Protein AF-A0A1B6FP51-F1 (afdb_monomer_lite)

Organism: NCBI:txid1464854

Secondary structure (DSSP, 8-state):
-EEEEETTEEEEEEEEEE-SSTTSPPEEEEEEEEEEEEEGGGTEEEEEEEEEEE-TT--EEEEEEEEEEEEETTEEEEEEEEEEESTT-SS-EEEEEEEEE-HHHHTTPPPTTSPPPP-EEEE-

Foldseek 3Di:
DDWDDDPQKTWDKDKDWADPDDPQQTWIWIKIKIWGPDDVVQRFIWIKIWIWTADSVRWIKIKIKTWGWDDDPQKIKIKMWIWIDTNVDPDIDIKIKIKIGGPCQVVVHADPVRHRDDIDIDID

Sequence (124 aa):
VHWVSEDNKIEGTWELADYASRGAQPRKLTLKLACKNTNPGKVHFDGQVDLTYTTPSREDLNLNLVGKKIPQGDKWIIAGQISVTGTMVEHPIHATLNAEVTEQLVKGRMTDDGKFPAAHYGFE

Structure (mmCIF, N/CA/C/O backbone):
data_AF-A0A1B6FP51-F1
#
_entry.id   AF-A0A1B6FP51-F1
#
loop_
_atom_site.group_PDB
_atom_site.id
_atom_site.type_symbol
_atom_site.label_atom_id
_atom_site.label_alt_id
_atom_site.label_comp_id
_atom_site.label_asym_id
_atom_site.label_entity_id
_atom_site.label_seq_id
_atom_site.pdbx_PDB_ins_code
_atom_site.Cartn_x
_atom_site.Cartn_y
_atom_site.Cartn_z
_atom_site.occupancy
_atom_site.B_iso_or_equiv
_atom_site.auth_seq_id
_atom_site.auth_comp_id
_atom_site.auth_asym_id
_atom_site.auth_atom_id
_atom_site.pdbx_PDB_model_num
ATOM 1 N N . VAL A 1 1 ? 11.262 -15.615 0.143 1.00 55.12 1 VAL A N 1
ATOM 2 C CA . VAL A 1 1 ? 10.214 -15.207 1.104 1.00 55.12 1 VAL A CA 1
ATOM 3 C C . VAL A 1 1 ? 10.856 -15.151 2.476 1.00 55.12 1 VAL A C 1
ATOM 5 O O . VAL A 1 1 ? 11.443 -16.148 2.876 1.00 55.12 1 VAL A O 1
ATOM 8 N N . HIS A 1 2 ? 10.814 -13.997 3.138 1.00 68.31 2 HIS A N 1
ATOM 9 C CA . HIS A 1 2 ? 11.337 -13.813 4.494 1.00 68.31 2 HIS A CA 1
ATOM 10 C C . HIS A 1 2 ? 10.206 -13.307 5.389 1.00 68.31 2 HIS A C 1
ATOM 12 O O . HIS A 1 2 ? 9.525 -12.353 5.010 1.00 68.31 2 HIS A O 1
ATOM 18 N N . TRP A 1 3 ? 10.010 -13.959 6.533 1.00 48.28 3 TRP A N 1
ATOM 19 C CA . TRP A 1 3 ? 8.955 -13.666 7.500 1.00 48.28 3 TRP A CA 1
ATOM 20 C C . TRP A 1 3 ? 9.550 -13.579 8.896 1.00 48.28 3 TRP A C 1
ATOM 22 O O . TRP A 1 3 ? 10.272 -14.486 9.305 1.00 48.28 3 TRP A O 1
ATOM 32 N N . VAL A 1 4 ? 9.202 -12.525 9.628 1.00 65.56 4 VAL A N 1
ATOM 33 C CA . VAL A 1 4 ? 9.502 -12.402 11.057 1.00 65.56 4 VAL A CA 1
ATOM 34 C C . VAL A 1 4 ? 8.209 -12.051 11.778 1.00 65.56 4 VAL A C 1
ATOM 36 O O . VAL A 1 4 ? 7.516 -11.104 11.403 1.00 65.56 4 VAL A O 1
ATOM 39 N N . SER A 1 5 ? 7.884 -12.847 12.793 1.00 56.09 5 SER A N 1
ATOM 40 C CA . SER A 1 5 ? 6.771 -12.612 13.706 1.00 56.09 5 SER A CA 1
ATOM 41 C C . SER A 1 5 ? 7.316 -12.693 15.125 1.00 56.09 5 SER A C 1
ATOM 43 O O . SER A 1 5 ? 7.610 -13.780 15.613 1.00 56.09 5 SER A O 1
ATOM 45 N N . GLU A 1 6 ? 7.446 -11.543 15.767 1.00 60.75 6 GLU A N 1
ATOM 46 C CA . GLU A 1 6 ? 7.757 -11.391 17.193 1.00 60.75 6 GLU A CA 1
ATOM 47 C C . GLU A 1 6 ? 6.632 -10.554 17.813 1.00 60.75 6 GLU A C 1
ATOM 49 O O . GLU A 1 6 ? 5.925 -9.865 17.080 1.00 60.75 6 GLU A O 1
ATOM 54 N N . ASP A 1 7 ? 6.409 -10.645 19.124 1.00 61.81 7 ASP A N 1
ATOM 55 C CA . ASP A 1 7 ? 5.244 -10.080 19.826 1.00 61.81 7 ASP A CA 1
ATOM 56 C C . ASP A 1 7 ? 4.689 -8.768 19.220 1.00 61.81 7 ASP A C 1
ATOM 58 O O . ASP A 1 7 ? 5.304 -7.703 19.279 1.00 61.81 7 ASP A O 1
ATOM 62 N N . ASN A 1 8 ? 3.477 -8.850 18.651 1.00 67.06 8 ASN A N 1
ATOM 63 C CA . ASN A 1 8 ? 2.729 -7.753 18.015 1.00 67.06 8 ASN A CA 1
ATOM 64 C C . ASN A 1 8 ? 3.397 -7.082 16.799 1.00 67.06 8 ASN A C 1
ATOM 66 O O . ASN A 1 8 ? 3.021 -5.956 16.458 1.00 67.06 8 ASN A O 1
ATOM 70 N N . LYS A 1 9 ? 4.353 -7.743 16.140 1.00 78.19 9 LYS A N 1
ATOM 71 C CA . LYS A 1 9 ? 5.033 -7.266 14.933 1.00 78.19 9 LYS A CA 1
ATOM 72 C C . LYS A 1 9 ? 5.032 -8.338 13.840 1.00 78.19 9 LYS A C 1
ATOM 74 O O . LYS A 1 9 ? 5.415 -9.478 14.074 1.00 78.19 9 LYS A O 1
ATOM 79 N N . ILE A 1 10 ? 4.636 -7.950 12.631 1.00 83.19 10 ILE A N 1
ATOM 80 C CA . ILE A 1 10 ? 4.638 -8.789 11.430 1.00 83.19 10 ILE A CA 1
ATOM 81 C C . ILE A 1 10 ? 5.445 -8.071 10.357 1.00 83.19 10 ILE A C 1
ATOM 83 O O . ILE A 1 10 ? 5.082 -6.971 9.947 1.00 83.19 10 ILE A O 1
ATOM 87 N N . GLU A 1 11 ? 6.508 -8.703 9.870 1.00 89.00 11 GLU A N 1
ATOM 88 C CA . GLU A 1 11 ? 7.249 -8.241 8.697 1.00 89.00 11 GLU A CA 1
ATOM 89 C C . GLU A 1 11 ? 7.330 -9.349 7.649 1.00 89.00 11 GLU A C 1
ATOM 91 O O . GLU A 1 11 ? 7.665 -10.497 7.951 1.00 89.00 11 GLU A O 1
ATOM 96 N N . GLY A 1 12 ? 7.028 -8.990 6.404 1.00 90.06 12 GLY A N 1
ATOM 97 C CA . GLY A 1 12 ? 7.071 -9.887 5.260 1.00 90.06 12 GLY A CA 1
ATOM 98 C C . GLY A 1 12 ? 7.693 -9.198 4.056 1.00 90.06 12 GLY A C 1
ATOM 99 O O . GLY A 1 12 ? 7.402 -8.037 3.768 1.00 90.06 12 GLY A O 1
ATOM 100 N N . THR A 1 13 ? 8.565 -9.904 3.341 1.00 93.94 13 THR A N 1
ATOM 101 C CA . THR A 1 13 ? 9.052 -9.466 2.027 1.00 93.94 13 THR A CA 1
ATOM 102 C C . THR A 1 13 ? 8.924 -10.591 1.010 1.00 93.94 13 THR A C 1
ATOM 104 O O . THR A 1 13 ? 9.419 -11.711 1.210 1.00 93.94 13 THR A O 1
ATOM 107 N N . TRP A 1 14 ? 8.283 -10.263 -0.107 1.00 93.31 14 TRP A N 1
ATOM 108 C CA . TRP A 1 14 ? 8.116 -11.127 -1.264 1.00 93.31 14 TRP A CA 1
ATOM 109 C C . TRP A 1 14 ? 8.703 -10.451 -2.481 1.00 93.31 14 TRP A C 1
ATOM 111 O O . TRP A 1 14 ? 8.569 -9.246 -2.673 1.00 93.31 14 TRP A O 1
ATOM 121 N N . GLU A 1 15 ? 9.334 -11.263 -3.310 1.00 94.50 15 GLU A N 1
ATOM 122 C CA . GLU A 1 15 ? 9.964 -10.825 -4.534 1.00 94.50 15 GLU A CA 1
ATOM 123 C C . GLU A 1 15 ? 9.579 -11.799 -5.637 1.00 94.50 15 GLU A C 1
ATOM 125 O O . GLU A 1 15 ? 9.693 -13.015 -5.470 1.00 94.50 15 GLU A O 1
ATOM 130 N N . LEU A 1 16 ? 9.110 -11.247 -6.748 1.00 92.25 16 LEU A N 1
ATOM 131 C CA . LEU A 1 16 ? 8.877 -11.956 -7.993 1.00 92.25 16 LEU A CA 1
ATOM 132 C C . LEU A 1 16 ? 9.786 -11.336 -9.048 1.00 92.25 16 LEU A C 1
ATOM 134 O O . LEU A 1 16 ? 9.811 -10.116 -9.207 1.00 92.25 16 LEU A O 1
ATOM 138 N N . ALA A 1 17 ? 10.531 -12.180 -9.754 1.00 91.88 17 ALA A N 1
ATOM 139 C CA . ALA A 1 17 ? 11.403 -11.773 -10.843 1.00 91.88 17 ALA A CA 1
ATOM 140 C C . ALA A 1 17 ? 11.039 -12.562 -12.102 1.00 91.88 17 ALA A C 1
ATOM 142 O O . ALA A 1 17 ? 10.977 -13.791 -12.066 1.00 91.88 17 ALA A O 1
ATOM 143 N N . ASP A 1 18 ? 10.801 -11.848 -13.198 1.00 89.94 18 ASP A N 1
ATOM 144 C CA . ASP A 1 18 ? 10.511 -12.412 -14.515 1.00 89.94 18 ASP A CA 1
ATOM 145 C C . ASP A 1 18 ? 11.628 -12.049 -15.500 1.00 89.94 18 ASP A C 1
ATOM 147 O O . ASP A 1 18 ? 12.071 -10.899 -15.555 1.00 89.94 18 ASP A O 1
ATOM 151 N N . TYR A 1 19 ? 12.087 -13.029 -16.277 1.00 89.88 19 TYR A N 1
ATOM 152 C CA . TYR A 1 19 ? 13.228 -12.897 -17.182 1.00 89.88 19 TYR A CA 1
ATOM 153 C C . TYR A 1 19 ? 12.779 -13.148 -18.618 1.00 89.88 19 TYR A C 1
ATOM 155 O O . TYR A 1 19 ? 12.408 -14.264 -18.973 1.00 89.88 19 TYR A O 1
ATOM 163 N N . ALA A 1 20 ? 12.904 -12.132 -19.475 1.00 81.56 20 ALA A N 1
ATOM 164 C CA . ALA A 1 20 ? 12.569 -12.265 -20.894 1.00 81.56 20 ALA A CA 1
ATOM 165 C C . ALA A 1 20 ? 13.459 -13.292 -21.624 1.00 81.56 20 ALA A C 1
ATOM 167 O O . ALA A 1 20 ? 13.033 -13.917 -22.593 1.00 81.56 20 ALA A O 1
ATOM 168 N N . SER A 1 21 ? 14.703 -13.467 -21.172 1.00 84.75 21 SER A N 1
ATOM 169 C CA . SER A 1 21 ? 15.636 -14.473 -21.679 1.00 84.75 21 SER A CA 1
ATOM 170 C C . SER A 1 21 ? 16.755 -14.750 -20.668 1.00 84.75 21 SER A C 1
ATOM 172 O O . SER A 1 21 ? 16.953 -14.013 -19.696 1.00 84.75 21 SER A O 1
ATOM 174 N N . ARG A 1 22 ? 17.511 -15.832 -20.889 1.00 75.38 22 ARG A N 1
ATOM 175 C CA . ARG A 1 22 ? 18.646 -16.218 -20.039 1.00 75.38 22 ARG A CA 1
ATOM 176 C C . ARG A 1 22 ? 19.735 -15.134 -20.112 1.00 75.38 22 ARG A C 1
ATOM 178 O O . ARG A 1 22 ? 20.329 -14.940 -21.165 1.00 75.38 22 ARG A O 1
ATOM 185 N N . GLY A 1 23 ? 19.989 -14.444 -18.999 1.00 76.69 23 GLY A N 1
ATOM 186 C CA . GLY A 1 23 ? 20.990 -13.369 -18.901 1.00 76.69 23 GLY A CA 1
ATOM 187 C C . GLY A 1 23 ? 20.446 -11.944 -19.070 1.00 76.69 23 GLY A C 1
ATOM 188 O O . GLY A 1 23 ? 21.203 -10.994 -18.882 1.00 76.69 23 GLY A O 1
ATOM 189 N N . ALA A 1 24 ? 19.155 -11.773 -19.376 1.00 83.56 24 ALA A N 1
ATOM 190 C CA . ALA A 1 24 ? 18.517 -10.458 -19.361 1.00 83.56 24 ALA A CA 1
ATOM 191 C C . ALA A 1 24 ? 18.350 -9.928 -17.926 1.00 83.56 24 ALA A C 1
ATOM 193 O O . ALA A 1 24 ? 18.235 -10.700 -16.972 1.00 83.56 24 ALA A O 1
ATOM 194 N N . GLN A 1 25 ? 18.290 -8.602 -17.779 1.00 87.81 25 GLN A N 1
ATOM 195 C CA . GLN A 1 25 ? 17.841 -7.989 -16.528 1.00 87.81 25 GLN A CA 1
ATOM 196 C C . GLN A 1 25 ? 16.359 -8.334 -16.297 1.00 87.81 25 GLN A C 1
ATOM 198 O O . GLN A 1 25 ? 15.571 -8.234 -17.244 1.00 87.81 25 GLN A O 1
ATOM 203 N N . PRO A 1 26 ? 15.967 -8.760 -15.084 1.00 91.12 26 PRO A N 1
ATOM 204 C CA . PRO A 1 26 ? 14.590 -9.138 -14.819 1.00 91.12 26 PRO A CA 1
ATOM 205 C C . PRO A 1 26 ? 13.682 -7.919 -14.670 1.00 91.12 26 PRO A C 1
ATOM 207 O O . PRO A 1 26 ? 14.109 -6.843 -14.252 1.00 91.12 26 PRO A O 1
ATOM 210 N N . ARG A 1 27 ? 12.392 -8.132 -14.921 1.00 93.19 27 ARG A N 1
ATOM 211 C CA . ARG A 1 27 ? 11.336 -7.332 -14.293 1.00 93.19 27 ARG A CA 1
ATOM 212 C C . ARG A 1 27 ? 11.196 -7.809 -12.859 1.00 93.19 27 ARG A C 1
ATOM 214 O O . ARG A 1 27 ? 11.109 -9.015 -12.636 1.00 93.19 27 ARG A O 1
ATOM 221 N N . LYS A 1 28 ? 11.164 -6.892 -11.900 1.00 95.19 28 LYS A N 1
ATOM 222 C CA . LYS A 1 28 ? 11.098 -7.229 -10.477 1.00 95.19 28 LYS A CA 1
ATOM 223 C C . LYS A 1 28 ? 9.883 -6.582 -9.836 1.00 95.19 28 LYS A C 1
ATOM 225 O O . LYS A 1 28 ? 9.674 -5.386 -9.988 1.00 95.19 28 LYS A O 1
ATOM 230 N N . LEU A 1 29 ? 9.108 -7.368 -9.098 1.00 95.94 29 LEU A N 1
ATOM 231 C CA . LEU A 1 29 ? 8.041 -6.897 -8.226 1.00 95.94 29 LEU A CA 1
ATOM 232 C C . LEU A 1 29 ? 8.402 -7.270 -6.791 1.00 95.94 29 LEU A C 1
ATOM 234 O O . LEU A 1 29 ? 8.597 -8.445 -6.485 1.00 95.94 29 LEU A O 1
ATOM 238 N N . THR A 1 30 ? 8.498 -6.276 -5.917 1.00 96.62 30 THR A N 1
ATOM 239 C CA . THR A 1 30 ? 8.785 -6.461 -4.493 1.00 96.62 30 THR A CA 1
ATOM 240 C C . THR A 1 30 ? 7.612 -5.952 -3.679 1.00 96.62 30 THR A C 1
ATOM 242 O O . THR A 1 30 ? 7.242 -4.791 -3.807 1.00 96.62 30 THR A O 1
ATOM 245 N N . LEU A 1 31 ? 7.058 -6.805 -2.825 1.00 96.50 31 LEU A N 1
ATOM 246 C CA . LEU A 1 31 ? 6.068 -6.436 -1.821 1.00 96.50 31 LEU A CA 1
ATOM 247 C C . LEU A 1 31 ? 6.733 -6.506 -0.449 1.00 96.50 31 LEU A C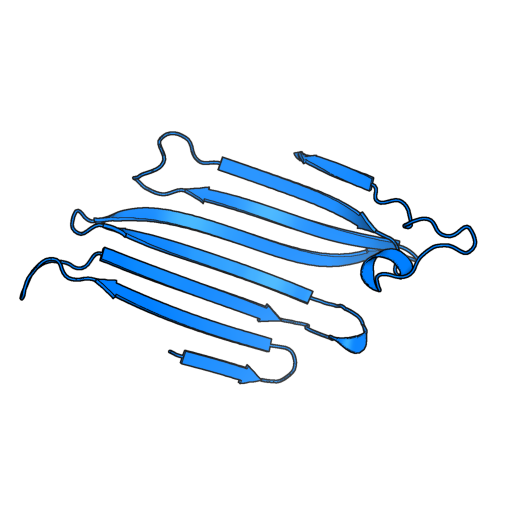 1
ATOM 249 O O . LEU A 1 31 ? 7.276 -7.550 -0.081 1.00 96.50 31 LEU A O 1
ATOM 253 N N . LYS A 1 32 ? 6.663 -5.419 0.313 1.00 95.81 32 LYS A N 1
ATOM 254 C CA . LYS A 1 32 ? 7.034 -5.374 1.724 1.00 95.81 32 LYS A CA 1
ATOM 255 C C . LYS A 1 32 ? 5.804 -5.027 2.542 1.00 95.81 32 LYS A C 1
ATOM 257 O O . LYS A 1 32 ? 5.081 -4.090 2.225 1.00 95.81 32 LYS A O 1
ATOM 262 N N . LEU A 1 33 ? 5.585 -5.792 3.597 1.00 93.19 33 LEU A N 1
ATOM 263 C CA . LEU A 1 33 ? 4.558 -5.532 4.588 1.00 93.19 33 LEU A CA 1
ATOM 264 C C . LEU A 1 33 ? 5.241 -5.423 5.941 1.00 93.19 33 LEU A C 1
ATOM 266 O O . LEU A 1 33 ? 6.029 -6.294 6.305 1.00 93.19 33 LEU A O 1
ATOM 270 N N . ALA A 1 34 ? 4.923 -4.368 6.675 1.00 91.88 34 ALA A N 1
ATOM 271 C CA . ALA A 1 34 ? 5.338 -4.186 8.051 1.00 91.88 34 ALA A CA 1
ATOM 272 C C . ALA A 1 34 ? 4.117 -3.780 8.866 1.00 91.88 34 ALA A C 1
ATOM 274 O O . ALA A 1 34 ? 3.424 -2.826 8.531 1.00 91.88 34 ALA A O 1
ATOM 275 N N . CYS A 1 35 ? 3.835 -4.498 9.939 1.00 88.94 35 CYS A N 1
ATOM 276 C CA . CYS A 1 35 ? 2.773 -4.159 10.863 1.00 88.94 35 CYS A CA 1
ATOM 277 C C . CYS A 1 35 ? 3.296 -4.288 12.283 1.00 88.94 35 CYS A C 1
ATOM 279 O O . CYS A 1 35 ? 4.029 -5.222 12.595 1.00 88.94 35 CYS A O 1
ATOM 281 N N . LYS A 1 36 ? 2.944 -3.340 13.139 1.00 86.00 36 LYS A N 1
ATOM 282 C CA . LYS A 1 36 ? 3.314 -3.326 14.549 1.00 86.00 36 LYS A CA 1
ATOM 283 C C . LYS A 1 36 ? 2.108 -2.960 15.396 1.00 86.00 36 LYS A C 1
ATOM 285 O O . LYS A 1 36 ? 1.120 -2.414 14.903 1.00 86.00 36 LYS A O 1
ATOM 290 N N . ASN A 1 37 ? 2.213 -3.249 16.688 1.00 78.38 37 ASN A N 1
ATOM 291 C CA . ASN A 1 37 ? 1.163 -2.978 17.661 1.00 78.38 37 ASN A CA 1
ATOM 292 C C . ASN A 1 37 ? -0.187 -3.598 17.243 1.00 78.38 37 ASN A C 1
ATOM 294 O O . ASN A 1 37 ? -1.256 -3.022 17.441 1.00 78.38 37 ASN A O 1
ATOM 298 N N . THR A 1 38 ? -0.143 -4.772 16.607 1.00 70.94 38 THR A N 1
ATOM 299 C CA . THR A 1 38 ? -1.351 -5.435 16.122 1.00 70.94 38 THR A CA 1
ATOM 300 C C . THR A 1 38 ? -2.053 -6.155 17.254 1.00 70.94 38 THR A C 1
ATOM 302 O O . THR A 1 38 ? -1.519 -7.115 17.800 1.00 70.94 38 THR A O 1
ATOM 305 N N . ASN A 1 39 ? -3.282 -5.755 17.560 1.00 71.88 39 ASN A N 1
ATOM 306 C CA . ASN A 1 39 ? -4.160 -6.529 18.430 1.00 71.88 39 ASN A CA 1
ATOM 307 C C . ASN A 1 39 ? -5.442 -6.860 17.657 1.00 71.88 39 ASN A C 1
ATOM 309 O O . ASN A 1 39 ? -6.324 -5.999 17.579 1.00 71.88 39 ASN A O 1
ATOM 313 N N . PRO A 1 40 ? -5.570 -8.082 17.102 1.00 65.94 40 PRO A N 1
ATOM 314 C CA . PRO A 1 40 ? -6.745 -8.483 16.330 1.00 65.94 40 PRO A CA 1
ATOM 315 C C . PRO A 1 40 ? -8.047 -8.364 17.132 1.00 65.94 40 PRO A C 1
ATOM 317 O O . PRO A 1 40 ? -9.052 -7.891 16.611 1.00 65.94 40 PRO A O 1
ATOM 320 N N . GLY A 1 41 ? -8.018 -8.700 18.429 1.00 65.94 41 GLY A N 1
ATOM 321 C CA . GLY A 1 41 ? -9.185 -8.612 19.314 1.00 65.94 41 GLY A CA 1
ATOM 322 C C . GLY A 1 41 ? -9.661 -7.178 19.575 1.00 65.94 41 GLY A C 1
ATOM 323 O O . GLY A 1 41 ? -10.849 -6.950 19.796 1.00 65.94 41 GLY A O 1
ATOM 324 N N . LYS A 1 42 ? -8.753 -6.196 19.508 1.00 67.50 42 LYS A N 1
ATOM 325 C CA . LYS A 1 42 ? -9.060 -4.756 19.631 1.00 67.50 42 LYS A CA 1
ATOM 326 C C . LYS A 1 42 ? -9.076 -4.028 18.280 1.00 67.50 42 LYS A C 1
ATOM 328 O O . LYS A 1 42 ? -9.245 -2.804 18.241 1.00 67.50 42 LYS A O 1
ATOM 333 N N . VAL A 1 43 ? -8.888 -4.765 17.182 1.00 69.62 43 VAL A N 1
ATOM 334 C CA . VAL A 1 43 ? -8.710 -4.251 15.815 1.00 69.62 43 VAL A CA 1
ATOM 335 C C . VAL A 1 43 ? -7.735 -3.067 15.806 1.00 69.62 43 VAL A C 1
ATOM 337 O O . VAL A 1 43 ? -8.044 -2.005 15.277 1.00 69.62 43 VAL A O 1
ATOM 340 N N . HIS A 1 44 ? -6.613 -3.192 16.519 1.00 77.31 44 HIS A N 1
ATOM 341 C CA . HIS A 1 44 ? -5.557 -2.178 16.564 1.00 77.31 44 HIS A CA 1
ATOM 342 C C . HIS A 1 44 ? -4.474 -2.540 15.557 1.00 77.31 44 HIS A C 1
ATOM 344 O O . HIS A 1 44 ? -4.092 -3.708 15.484 1.00 77.31 44 HIS A O 1
ATOM 350 N N . PHE A 1 45 ? -4.026 -1.560 14.776 1.00 83.06 45 PHE A N 1
ATOM 351 C CA . PHE A 1 45 ? -2.990 -1.741 13.771 1.00 83.06 45 PHE A CA 1
ATOM 352 C C . PHE A 1 45 ? -2.228 -0.434 13.540 1.00 83.06 45 PHE A C 1
ATOM 354 O O . PHE A 1 45 ? -2.804 0.658 13.583 1.00 83.06 45 PHE A O 1
ATOM 361 N N . ASP A 1 46 ? -0.941 -0.588 13.264 1.00 90.31 46 ASP A N 1
ATOM 362 C CA . ASP A 1 46 ? -0.046 0.415 12.703 1.00 90.31 46 ASP A CA 1
ATOM 363 C C . ASP A 1 46 ? 0.764 -0.316 11.630 1.00 90.31 46 ASP A C 1
ATOM 365 O O . ASP A 1 46 ? 1.570 -1.198 11.933 1.00 90.31 46 ASP A O 1
ATOM 369 N N . GLY A 1 47 ? 0.419 -0.070 10.372 1.00 93.06 47 GLY A N 1
ATOM 370 C CA . GLY A 1 47 ? 0.857 -0.864 9.240 1.00 93.06 47 GLY A CA 1
ATOM 371 C C . GLY A 1 47 ? 1.362 -0.016 8.089 1.00 93.06 47 GLY A C 1
ATOM 372 O O . GLY A 1 47 ?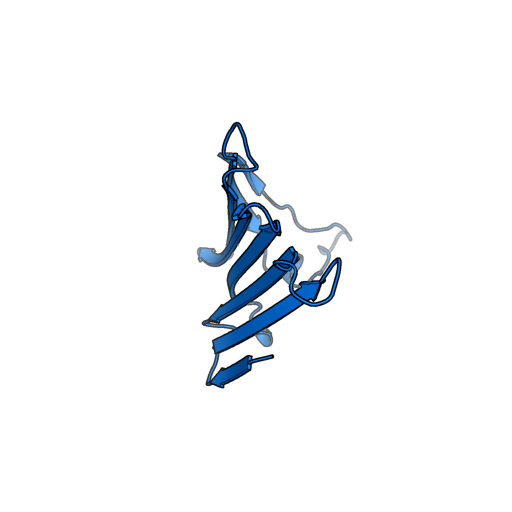 0.884 1.088 7.841 1.00 93.06 47 GLY A O 1
ATOM 373 N N . GLN A 1 48 ? 2.304 -0.588 7.358 1.00 95.25 48 GLN A N 1
ATOM 374 C CA . GLN A 1 48 ? 2.856 -0.061 6.130 1.00 95.25 48 GLN A CA 1
ATOM 375 C C . GLN A 1 48 ? 2.946 -1.179 5.092 1.00 95.25 48 GLN A C 1
ATOM 377 O O . GLN A 1 48 ? 3.322 -2.315 5.395 1.00 95.25 48 GLN A O 1
ATOM 382 N N . VAL A 1 49 ? 2.602 -0.834 3.858 1.00 95.88 49 VAL A N 1
ATOM 383 C CA . VAL A 1 49 ? 2.750 -1.674 2.677 1.00 95.88 49 VAL A CA 1
ATOM 384 C C . VAL A 1 49 ? 3.538 -0.890 1.640 1.00 95.88 49 VAL A C 1
ATOM 386 O O . VAL A 1 49 ? 3.114 0.188 1.233 1.00 95.88 49 VAL A O 1
ATOM 389 N N . ASP A 1 50 ? 4.653 -1.453 1.191 1.00 97.06 50 ASP A N 1
ATOM 390 C CA . ASP A 1 50 ? 5.423 -0.941 0.063 1.00 97.06 50 ASP A CA 1
ATOM 391 C C . ASP A 1 50 ? 5.371 -1.944 -1.084 1.00 97.06 50 ASP A C 1
ATOM 393 O O . ASP A 1 50 ? 5.699 -3.120 -0.917 1.00 97.06 50 ASP A O 1
ATOM 397 N N . LEU A 1 51 ? 4.994 -1.475 -2.265 1.00 97.69 51 LEU A N 1
ATOM 398 C CA . LEU A 1 51 ? 5.055 -2.231 -3.504 1.00 97.69 51 LEU A CA 1
ATOM 399 C C . LEU A 1 51 ? 5.979 -1.498 -4.475 1.00 97.69 51 LEU A C 1
ATOM 401 O O . LEU A 1 51 ? 5.706 -0.366 -4.863 1.00 97.69 51 LEU A O 1
ATOM 405 N N . THR A 1 52 ? 7.052 -2.160 -4.888 1.00 97.44 52 THR A N 1
ATOM 406 C CA . THR A 1 52 ? 8.006 -1.635 -5.868 1.00 97.44 52 THR A CA 1
ATOM 407 C C . THR A 1 52 ? 8.010 -2.521 -7.098 1.00 97.44 52 THR A C 1
ATOM 409 O O . THR A 1 52 ? 8.251 -3.725 -7.003 1.00 97.44 52 THR A O 1
ATOM 412 N N . TYR A 1 53 ? 7.792 -1.918 -8.258 1.00 96.31 53 TYR A N 1
ATOM 413 C CA . TYR A 1 53 ? 8.010 -2.534 -9.557 1.00 96.31 53 TYR A CA 1
ATOM 414 C C . TYR A 1 53 ? 9.237 -1.907 -10.222 1.00 96.31 53 TYR A C 1
ATOM 416 O O . TYR A 1 53 ? 9.408 -0.693 -10.173 1.00 96.31 53 TYR A O 1
ATOM 424 N N . THR A 1 54 ? 10.087 -2.724 -10.841 1.00 96.38 54 THR A N 1
ATOM 425 C CA . THR A 1 54 ? 11.278 -2.275 -11.573 1.00 96.38 54 THR A CA 1
ATOM 426 C C . THR A 1 54 ? 11.369 -2.972 -12.926 1.00 96.38 54 THR A C 1
ATOM 428 O O . THR A 1 54 ? 11.228 -4.196 -13.016 1.00 96.38 54 THR A O 1
ATOM 431 N N . THR A 1 55 ? 11.621 -2.205 -13.985 1.00 93.12 55 THR A N 1
ATOM 432 C CA . THR A 1 55 ? 11.801 -2.701 -15.353 1.00 93.12 55 THR A CA 1
ATOM 433 C C . THR A 1 55 ? 13.258 -3.114 -15.622 1.00 93.12 55 THR A C 1
ATOM 435 O O . THR A 1 55 ? 14.171 -2.711 -14.898 1.00 93.12 55 THR A O 1
ATOM 438 N N . PRO A 1 56 ? 13.534 -3.860 -16.710 1.00 91.69 56 PRO A N 1
ATOM 439 C CA . PRO A 1 56 ? 14.903 -4.181 -17.120 1.00 91.69 56 PRO A CA 1
ATOM 440 C C . PRO A 1 56 ? 15.753 -2.942 -17.452 1.00 91.69 56 PRO A C 1
ATOM 442 O O . PRO A 1 56 ? 16.976 -2.985 -17.313 1.00 91.69 56 PRO A O 1
ATOM 445 N N . SER A 1 57 ? 15.113 -1.840 -17.865 1.00 91.12 57 SER A N 1
ATOM 446 C CA . SER A 1 57 ? 15.714 -0.516 -18.097 1.00 91.12 57 SER A CA 1
ATOM 447 C C . SER A 1 57 ? 16.008 0.256 -16.804 1.00 91.12 57 SER A C 1
ATOM 449 O O . SER A 1 57 ? 16.574 1.343 -16.878 1.00 91.12 57 SER A O 1
ATOM 451 N N . ARG A 1 58 ? 15.703 -0.323 -15.631 1.00 88.31 58 ARG A N 1
ATOM 452 C CA . ARG A 1 58 ? 15.827 0.284 -14.292 1.00 88.31 58 ARG A CA 1
ATOM 453 C C . ARG A 1 58 ? 14.866 1.441 -14.027 1.00 88.31 58 ARG A C 1
ATOM 455 O O . ARG A 1 58 ? 15.103 2.214 -13.104 1.00 88.31 58 ARG A O 1
ATOM 462 N N . GLU A 1 59 ? 13.792 1.537 -14.799 1.00 95.62 59 GLU A N 1
ATOM 463 C CA . GLU A 1 59 ? 12.674 2.407 -14.441 1.00 95.62 59 GLU A CA 1
ATOM 464 C C . GLU A 1 59 ? 11.872 1.746 -13.321 1.00 95.62 59 GLU A C 1
ATOM 466 O O . GLU A 1 59 ? 11.839 0.517 -13.207 1.00 95.62 59 GLU A O 1
ATOM 471 N N . ASP A 1 60 ? 11.229 2.551 -12.488 1.00 96.44 60 ASP A N 1
ATOM 472 C CA . ASP A 1 60 ? 10.574 2.101 -11.273 1.00 96.44 60 ASP A CA 1
ATOM 473 C C . ASP A 1 60 ? 9.229 2.786 -11.018 1.00 96.44 60 ASP A C 1
ATOM 475 O O . ASP A 1 60 ? 8.983 3.932 -11.402 1.00 96.44 60 ASP A O 1
ATOM 479 N N . LEU A 1 61 ? 8.361 2.042 -10.338 1.00 97.12 61 LEU A N 1
ATOM 480 C CA . LEU A 1 61 ? 7.093 2.494 -9.787 1.00 97.12 61 LEU A CA 1
ATOM 481 C C . LEU A 1 61 ? 7.035 2.037 -8.330 1.00 97.12 61 LEU A C 1
ATOM 483 O O . LEU A 1 61 ? 7.127 0.840 -8.051 1.00 97.12 61 LEU A O 1
ATOM 487 N N . ASN A 1 62 ? 6.854 2.981 -7.416 1.00 97.75 62 ASN A N 1
ATOM 488 C CA . ASN A 1 62 ? 6.751 2.734 -5.987 1.00 97.75 62 ASN A CA 1
ATOM 489 C C . ASN A 1 62 ? 5.377 3.171 -5.496 1.00 97.75 62 ASN A C 1
ATOM 491 O O . ASN A 1 62 ? 4.967 4.311 -5.698 1.00 97.75 62 ASN A O 1
ATOM 495 N N . LEU A 1 63 ? 4.689 2.263 -4.820 1.00 97.56 63 LEU A N 1
ATOM 496 C CA . LEU A 1 63 ? 3.446 2.509 -4.113 1.00 97.56 63 LEU A CA 1
ATOM 497 C C . LEU A 1 63 ? 3.707 2.279 -2.626 1.00 97.56 63 LEU A C 1
ATOM 499 O O . LEU A 1 63 ? 4.060 1.172 -2.229 1.00 97.56 63 LEU A O 1
ATOM 503 N N . ASN A 1 64 ? 3.505 3.307 -1.812 1.00 97.75 64 ASN A N 1
ATOM 504 C CA . ASN A 1 64 ? 3.571 3.210 -0.360 1.00 97.75 64 ASN A CA 1
ATOM 505 C C . ASN A 1 64 ? 2.192 3.524 0.220 1.00 97.75 64 ASN A C 1
ATOM 507 O O . ASN A 1 64 ? 1.595 4.552 -0.100 1.00 97.75 64 ASN A O 1
ATOM 511 N N . LEU A 1 65 ? 1.691 2.624 1.062 1.00 95.69 65 LEU A N 1
ATOM 512 C CA . LEU A 1 65 ? 0.515 2.840 1.889 1.00 95.69 65 LEU A CA 1
ATOM 513 C C . LEU A 1 65 ? 0.907 2.726 3.353 1.00 95.69 65 LEU A C 1
ATOM 515 O O . LEU A 1 65 ? 1.479 1.721 3.766 1.00 95.69 65 LEU A O 1
ATOM 519 N N . VAL A 1 66 ? 0.519 3.711 4.149 1.00 94.56 66 VAL A N 1
ATOM 520 C CA . VAL A 1 66 ? 0.626 3.677 5.607 1.00 94.56 66 VAL A CA 1
ATOM 521 C C . VAL A 1 66 ? -0.772 3.800 6.180 1.00 94.56 66 VAL A C 1
ATOM 523 O O . VAL A 1 66 ? -1.563 4.622 5.730 1.00 94.56 66 VAL A O 1
ATOM 526 N N . GLY A 1 67 ? -1.091 2.979 7.171 1.00 92.62 67 GLY A N 1
ATOM 527 C CA . GLY A 1 67 ? -2.381 2.982 7.838 1.00 92.62 67 GLY A CA 1
ATOM 528 C C . GLY A 1 67 ? -2.209 2.767 9.329 1.00 92.62 67 GLY A C 1
ATOM 529 O O . GLY A 1 67 ? -1.572 1.806 9.752 1.00 92.62 67 GLY A O 1
ATOM 530 N N . LYS A 1 68 ? -2.820 3.625 10.143 1.00 91.06 68 LYS A N 1
ATOM 531 C CA . LYS A 1 68 ? -2.834 3.458 11.597 1.00 91.06 68 LYS A CA 1
ATOM 532 C C . LYS A 1 68 ? -4.197 3.765 12.187 1.00 91.06 68 LYS A C 1
ATOM 534 O O . LYS A 1 68 ? -4.900 4.675 11.746 1.00 91.06 68 LYS A O 1
ATOM 539 N N . 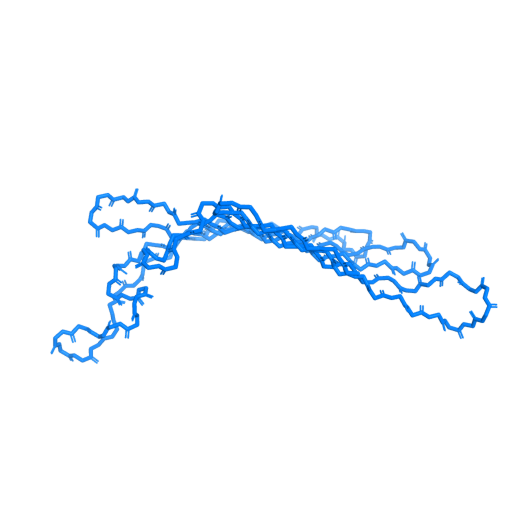LYS A 1 69 ? -4.536 3.039 13.246 1.00 86.06 69 LYS A N 1
ATOM 540 C CA . LYS A 1 69 ? -5.697 3.332 14.085 1.00 86.06 69 LYS A CA 1
ATOM 541 C C . LYS A 1 69 ? -5.282 4.170 15.291 1.00 86.06 69 LYS A C 1
ATOM 543 O O . LYS A 1 69 ? -4.444 3.746 16.083 1.00 86.06 69 LY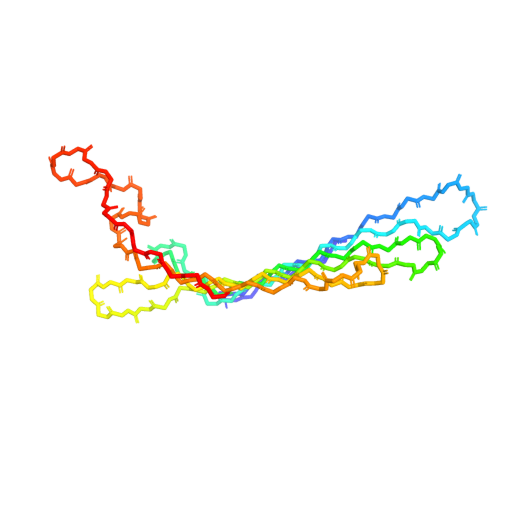S A O 1
ATOM 548 N N . ILE A 1 70 ? -5.924 5.319 15.468 1.00 82.94 70 ILE A N 1
ATOM 549 C CA . ILE A 1 70 ? -5.681 6.265 16.559 1.00 82.94 70 ILE A CA 1
ATOM 550 C C . ILE A 1 70 ? -6.917 6.283 17.482 1.00 82.94 70 ILE A C 1
ATOM 552 O O . ILE A 1 70 ? -8.015 6.577 17.005 1.00 82.94 70 ILE A O 1
ATOM 556 N N . PRO A 1 71 ? -6.788 5.952 18.781 1.00 77.00 71 PRO A N 1
ATOM 557 C CA . PRO A 1 71 ? -7.875 6.121 19.746 1.00 77.00 71 PRO A CA 1
ATOM 558 C C . PRO A 1 71 ? -8.159 7.605 20.012 1.00 77.00 71 PRO A C 1
ATOM 560 O O . PRO A 1 71 ? -7.227 8.367 20.262 1.00 77.00 71 PRO A O 1
ATOM 563 N N . GLN A 1 72 ? -9.434 8.003 20.010 1.00 74.69 72 GLN A N 1
ATOM 564 C CA . GLN A 1 72 ? -9.867 9.372 20.300 1.00 74.69 72 GLN A CA 1
ATOM 565 C C . GLN A 1 72 ? -11.145 9.369 21.158 1.00 74.69 72 GLN A C 1
ATOM 567 O O . GLN A 1 72 ? -12.262 9.536 20.668 1.00 74.69 72 GLN A O 1
ATOM 572 N N . GLY A 1 73 ? -10.979 9.165 22.468 1.00 73.75 73 GLY A N 1
ATOM 573 C CA . GLY A 1 73 ? -12.107 9.013 23.393 1.00 73.75 73 GLY A CA 1
ATOM 574 C C . GLY A 1 73 ? -12.941 7.775 23.049 1.00 73.75 73 GLY A C 1
ATOM 575 O O . GLY A 1 73 ? -12.388 6.685 22.922 1.00 73.75 73 GLY A O 1
ATOM 576 N N . ASP A 1 74 ? -14.247 7.964 22.850 1.00 73.31 74 ASP A N 1
ATOM 577 C CA . ASP A 1 74 ? -15.189 6.900 22.459 1.00 73.31 74 ASP A CA 1
ATOM 578 C C . ASP A 1 74 ? -15.179 6.599 20.945 1.00 73.31 74 ASP A C 1
ATOM 580 O O . ASP A 1 74 ? -15.850 5.676 20.473 1.00 73.31 74 ASP A O 1
ATOM 584 N N . LYS A 1 75 ? -14.427 7.383 20.161 1.00 73.81 75 LYS A N 1
ATOM 585 C CA . LYS A 1 75 ? -14.296 7.243 18.707 1.00 73.81 75 LYS A CA 1
ATOM 586 C C . LYS A 1 75 ? -12.876 6.848 18.311 1.00 73.81 75 LYS A C 1
ATOM 588 O O . LYS A 1 75 ? -11.933 6.897 19.103 1.00 73.81 75 LYS A O 1
ATOM 593 N N . TRP A 1 76 ? -12.718 6.443 17.056 1.00 80.50 76 TRP A N 1
ATOM 594 C CA . TRP A 1 76 ? -11.433 6.047 16.494 1.00 80.50 76 TRP A CA 1
ATOM 595 C C . TRP A 1 76 ? -11.200 6.780 15.184 1.00 80.50 76 TRP A C 1
ATOM 597 O O . TRP A 1 76 ? -12.123 6.916 14.388 1.00 80.50 76 TRP A O 1
ATOM 607 N N . ILE A 1 77 ? -9.960 7.187 14.929 1.00 83.81 77 ILE A N 1
ATOM 608 C CA . ILE A 1 77 ? -9.546 7.665 13.611 1.00 83.81 77 ILE A CA 1
ATOM 609 C C . ILE A 1 77 ? -8.747 6.556 12.931 1.00 83.81 77 ILE A C 1
ATOM 611 O O . ILE A 1 77 ? -7.779 6.040 13.493 1.00 83.81 77 ILE A O 1
ATOM 615 N N . ILE A 1 78 ? -9.133 6.201 11.711 1.00 86.69 78 ILE A N 1
ATOM 616 C CA . ILE A 1 78 ? -8.277 5.483 10.771 1.00 86.69 78 ILE A CA 1
ATOM 617 C C . ILE A 1 78 ? -7.574 6.542 9.928 1.00 86.69 78 ILE A C 1
ATOM 619 O O . ILE A 1 78 ? -8.207 7.206 9.110 1.00 86.69 78 ILE A O 1
ATOM 623 N N . ALA A 1 79 ? -6.277 6.713 10.160 1.00 89.94 79 ALA A N 1
ATOM 624 C CA . ALA A 1 79 ? -5.430 7.595 9.372 1.00 89.94 79 ALA A CA 1
ATOM 625 C C . ALA A 1 79 ? -4.689 6.757 8.332 1.00 89.94 79 ALA A C 1
ATOM 627 O O . ALA A 1 79 ? -4.023 5.779 8.681 1.00 89.94 79 ALA A O 1
ATOM 628 N N . GLY A 1 80 ? -4.824 7.136 7.070 1.00 92.62 80 GLY A N 1
ATOM 629 C CA . GLY A 1 80 ? -4.199 6.507 5.923 1.00 92.62 80 GLY A CA 1
ATOM 630 C C . GLY A 1 80 ? -3.408 7.527 5.118 1.00 92.62 80 GLY A C 1
ATOM 631 O O . GLY A 1 80 ? -3.848 8.656 4.928 1.00 92.62 80 GLY A O 1
ATOM 632 N N . GLN A 1 81 ? -2.249 7.125 4.625 1.00 95.25 81 GLN A N 1
ATOM 633 C CA . GLN A 1 81 ? -1.478 7.880 3.649 1.00 95.25 81 GLN A CA 1
ATOM 634 C C . GLN A 1 81 ? -1.158 6.959 2.485 1.00 95.25 81 GLN A C 1
ATOM 636 O O . GLN A 1 81 ? -0.798 5.800 2.691 1.00 95.25 81 GLN A O 1
ATOM 641 N N . ILE A 1 82 ? -1.305 7.471 1.271 1.00 94.00 82 ILE A N 1
ATOM 642 C CA . ILE A 1 82 ? -0.901 6.786 0.049 1.00 94.00 82 ILE A CA 1
ATOM 643 C C . ILE A 1 82 ? 0.050 7.687 -0.723 1.00 94.00 82 ILE A C 1
ATOM 645 O O . ILE A 1 82 ? -0.175 8.892 -0.848 1.00 94.00 82 ILE A O 1
ATOM 649 N N . SER A 1 83 ? 1.119 7.101 -1.249 1.00 96.69 83 SER A N 1
ATOM 650 C CA . SER A 1 83 ? 2.000 7.775 -2.189 1.00 96.69 83 SER A CA 1
ATOM 651 C C . SER A 1 83 ? 2.362 6.881 -3.363 1.00 96.69 83 SER A C 1
ATOM 653 O O . SER A 1 83 ? 2.563 5.676 -3.204 1.00 96.69 83 SER A O 1
ATOM 655 N N . VAL A 1 84 ? 2.423 7.491 -4.545 1.00 97.06 84 VAL A N 1
ATOM 656 C CA . VAL A 1 84 ? 2.828 6.850 -5.795 1.00 97.06 84 VAL A CA 1
ATOM 657 C C . VAL A 1 84 ? 3.952 7.676 -6.402 1.00 97.06 84 VAL A C 1
ATOM 659 O O . VAL A 1 84 ? 3.759 8.845 -6.736 1.00 97.06 84 VAL A O 1
ATOM 662 N N . THR A 1 85 ? 5.135 7.082 -6.508 1.00 97.56 85 THR A N 1
ATOM 663 C CA . THR A 1 85 ? 6.362 7.744 -6.972 1.00 97.56 85 THR A CA 1
ATOM 664 C C . THR A 1 85 ? 7.158 6.822 -7.898 1.00 97.56 85 THR A C 1
ATOM 666 O O . THR A 1 85 ? 6.765 5.681 -8.143 1.00 97.56 85 THR A O 1
ATOM 669 N N . GLY A 1 86 ? 8.288 7.305 -8.412 1.00 95.94 86 GLY A N 1
ATOM 670 C CA . GLY A 1 86 ? 9.193 6.541 -9.272 1.00 95.94 86 GLY A CA 1
ATOM 671 C C . GLY A 1 86 ? 9.382 7.199 -10.632 1.00 95.94 86 GLY A C 1
ATOM 672 O O . GLY A 1 86 ? 8.663 8.122 -11.006 1.00 95.94 86 GLY A O 1
ATOM 673 N N . THR A 1 87 ? 10.374 6.728 -11.373 1.00 97.12 87 THR A N 1
ATOM 674 C CA . THR A 1 87 ? 10.735 7.257 -12.698 1.00 97.12 87 THR A CA 1
ATOM 675 C C . THR A 1 87 ? 9.661 7.017 -13.760 1.00 97.12 87 THR A C 1
ATOM 677 O O . THR A 1 87 ? 9.610 7.750 -14.743 1.00 97.12 87 THR A O 1
ATOM 680 N N . MET A 1 88 ? 8.767 6.043 -13.551 1.00 95.81 88 MET A N 1
ATOM 681 C CA . MET A 1 88 ? 7.612 5.787 -14.423 1.00 95.81 88 MET A CA 1
ATOM 682 C C . MET A 1 88 ? 6.428 6.741 -14.171 1.00 95.81 88 MET A C 1
ATOM 684 O O . MET A 1 88 ? 5.410 6.641 -14.856 1.00 95.81 88 MET A O 1
ATOM 688 N N . VAL A 1 89 ? 6.524 7.629 -13.176 1.00 94.81 89 VAL A N 1
ATOM 689 C CA . VAL A 1 89 ? 5.450 8.536 -12.755 1.00 94.81 89 VAL A CA 1
ATOM 690 C C . VAL A 1 89 ? 5.850 9.974 -13.073 1.00 94.81 89 VAL A C 1
ATOM 692 O O . VAL A 1 89 ? 6.753 10.525 -12.453 1.00 94.81 89 VAL A O 1
ATOM 695 N N . GLU A 1 90 ? 5.151 10.605 -14.017 1.00 94.62 90 GLU A N 1
ATOM 696 C CA . GLU A 1 90 ? 5.428 11.994 -14.418 1.00 94.62 90 GLU A CA 1
ATOM 697 C C . GLU A 1 90 ? 5.124 13.000 -13.293 1.00 94.62 90 GLU A C 1
ATOM 699 O O . GLU A 1 90 ? 5.873 13.951 -13.062 1.00 94.62 90 GLU A O 1
ATOM 704 N N . HIS A 1 91 ? 4.041 12.760 -12.550 1.00 95.19 91 HIS A N 1
ATOM 705 C CA . HIS A 1 91 ? 3.608 13.593 -11.433 1.00 95.19 91 HIS A CA 1
ATOM 706 C C . HIS A 1 91 ? 3.338 12.721 -10.202 1.00 95.19 91 HIS A C 1
ATOM 708 O O . HIS A 1 91 ? 2.342 11.992 -10.189 1.00 95.19 91 HIS A O 1
ATOM 714 N N . PRO A 1 92 ? 4.215 12.761 -9.180 1.00 94.38 92 PRO A N 1
ATOM 715 C CA . PRO A 1 92 ? 4.024 12.006 -7.950 1.00 94.38 92 PRO A CA 1
ATOM 716 C C . PRO A 1 92 ? 2.672 12.297 -7.301 1.00 94.38 92 PRO A C 1
ATOM 718 O O . PRO A 1 92 ? 2.241 13.448 -7.222 1.00 94.38 92 PRO A O 1
ATOM 721 N N . ILE A 1 93 ? 2.021 11.247 -6.809 1.00 94.88 93 ILE A N 1
ATOM 722 C CA . ILE A 1 93 ? 0.740 11.350 -6.110 1.00 94.88 93 ILE A CA 1
ATOM 723 C C . ILE A 1 93 ? 1.005 11.179 -4.623 1.00 94.88 93 ILE A C 1
ATOM 725 O O . ILE A 1 93 ? 1.660 10.222 -4.214 1.00 94.88 93 ILE A O 1
ATOM 729 N N . HIS A 1 94 ? 0.444 12.074 -3.820 1.00 95.06 94 HIS A N 1
ATOM 730 C CA . HIS A 1 94 ? 0.387 11.959 -2.370 1.00 95.06 94 HIS A CA 1
ATOM 731 C C . HIS A 1 94 ? -1.038 12.285 -1.942 1.00 95.06 94 HIS A C 1
ATOM 733 O O . HIS A 1 94 ? -1.582 13.293 -2.382 1.00 95.06 94 HIS A O 1
ATOM 739 N N . ALA A 1 95 ? -1.641 11.435 -1.119 1.00 91.19 95 ALA A N 1
ATOM 740 C CA . ALA A 1 95 ? -2.953 11.706 -0.549 1.00 91.19 95 ALA A CA 1
ATOM 741 C C . ALA A 1 95 ? -3.008 11.226 0.897 1.00 91.19 95 ALA A C 1
ATOM 743 O O . ALA A 1 95 ? -2.465 10.168 1.241 1.00 91.19 95 ALA A O 1
ATOM 744 N N . THR A 1 96 ? -3.694 12.000 1.732 1.00 91.50 96 THR A N 1
ATOM 745 C CA . THR A 1 96 ? -3.977 11.642 3.119 1.00 91.50 96 THR A CA 1
ATOM 746 C C . THR A 1 96 ? -5.478 11.464 3.303 1.00 91.50 96 THR A C 1
ATOM 748 O O . THR A 1 96 ? -6.289 12.274 2.861 1.00 91.50 96 THR A O 1
ATOM 751 N N . LEU A 1 97 ? -5.853 10.380 3.975 1.00 88.06 97 LEU A N 1
ATOM 752 C CA . LEU A 1 97 ? -7.218 10.075 4.369 1.00 88.06 97 LEU A CA 1
ATOM 753 C C . LEU A 1 97 ? -7.276 9.986 5.887 1.00 88.06 97 LEU A C 1
ATOM 755 O O . LEU A 1 97 ? -6.568 9.184 6.488 1.00 88.06 97 LEU A O 1
ATOM 759 N N . ASN A 1 98 ? -8.188 10.725 6.502 1.00 87.44 98 ASN A N 1
ATOM 760 C CA . ASN A 1 98 ? -8.560 10.498 7.892 1.00 87.44 98 ASN A CA 1
ATOM 761 C C . ASN A 1 98 ? -10.039 10.135 7.945 1.00 87.44 98 ASN A C 1
ATOM 763 O O . ASN A 1 98 ? -10.885 10.895 7.481 1.00 87.44 98 ASN A O 1
ATOM 767 N N . ALA A 1 99 ? -10.349 8.967 8.498 1.00 82.81 99 ALA A N 1
ATOM 768 C CA . ALA A 1 99 ? -11.715 8.507 8.681 1.00 82.81 99 ALA A CA 1
ATOM 769 C C . ALA A 1 99 ? -12.020 8.369 10.172 1.00 82.81 99 ALA A C 1
ATOM 771 O O . ALA A 1 99 ? -11.439 7.522 10.849 1.00 82.81 99 ALA A O 1
ATOM 772 N N . GLU A 1 100 ? -12.941 9.178 10.688 1.00 84.31 100 GLU A N 1
ATOM 773 C CA . GLU A 1 100 ? -13.511 8.964 12.016 1.00 84.31 100 GLU A CA 1
ATOM 774 C C . GLU A 1 100 ? -14.549 7.840 11.925 1.00 84.31 100 GLU A C 1
ATOM 776 O O . GLU A 1 100 ? -15.507 7.916 11.151 1.00 84.31 100 GLU A O 1
ATOM 781 N N . VAL A 1 101 ? -14.347 6.783 12.707 1.00 79.75 101 VAL A N 1
ATOM 782 C CA . VAL A 1 101 ? -15.178 5.579 12.725 1.00 79.75 101 VAL A CA 1
ATOM 783 C C . VAL A 1 101 ? -15.530 5.182 14.156 1.00 79.75 101 VAL A C 1
ATOM 785 O O . VAL A 1 101 ? -14.750 5.340 15.100 1.00 79.75 101 VAL A O 1
ATOM 788 N N . THR A 1 102 ? -16.723 4.621 14.324 1.00 76.19 102 THR A N 1
ATOM 789 C CA . THR A 1 102 ? -17.155 4.040 15.600 1.00 76.19 102 THR A CA 1
ATOM 790 C C . THR A 1 102 ? -16.655 2.602 15.744 1.00 76.19 102 THR A C 1
ATOM 792 O O . THR A 1 102 ? -16.384 1.909 14.760 1.00 76.19 102 THR A O 1
ATOM 795 N N . GLU A 1 103 ? -16.569 2.108 16.982 1.00 73.25 103 GLU A N 1
ATOM 796 C CA . GLU A 1 103 ? -16.206 0.708 17.242 1.00 73.25 103 GLU A CA 1
ATOM 797 C C . GLU A 1 103 ? -17.187 -0.280 16.589 1.00 73.25 103 GLU A C 1
ATOM 799 O O . GLU A 1 103 ? -16.777 -1.336 16.103 1.00 73.25 103 GLU A O 1
ATOM 804 N N . GLN A 1 104 ? -18.475 0.073 16.543 1.00 71.81 104 GLN A N 1
ATOM 805 C CA . GLN A 1 104 ? -19.506 -0.735 15.895 1.00 71.81 104 GLN A CA 1
ATOM 806 C C . GLN A 1 104 ? -19.207 -0.927 14.405 1.00 71.81 104 GLN A C 1
ATOM 808 O O . GLN A 1 104 ? -19.216 -2.064 13.936 1.00 71.81 104 GLN A O 1
ATOM 813 N N . LEU A 1 105 ? -18.845 0.148 13.693 1.00 74.62 105 LEU A N 1
ATOM 814 C CA . LEU A 1 105 ? -18.538 0.089 12.263 1.00 74.62 105 LEU A CA 1
ATOM 815 C C . LEU A 1 105 ? -17.306 -0.779 11.987 1.00 74.62 105 LEU A C 1
ATOM 817 O O . LEU A 1 105 ? -17.335 -1.632 11.105 1.00 74.62 105 LEU A O 1
ATOM 821 N N . VAL A 1 106 ? -16.249 -0.621 12.788 1.00 70.50 106 VAL A N 1
ATOM 822 C CA . VAL A 1 106 ? -15.011 -1.412 12.661 1.00 70.50 106 VAL A CA 1
ATOM 823 C C . VAL A 1 106 ? -15.257 -2.903 12.919 1.00 70.50 106 VAL A C 1
ATOM 825 O O . VAL A 1 106 ? -14.615 -3.753 12.308 1.00 70.50 106 VAL A O 1
ATOM 828 N N . LYS A 1 107 ? -16.203 -3.237 13.802 1.00 72.00 107 LYS A N 1
ATOM 829 C CA . LYS A 1 107 ? -16.623 -4.620 14.077 1.00 72.00 107 LYS A CA 1
ATOM 830 C C . LYS A 1 107 ? -17.684 -5.142 13.098 1.00 72.00 107 LYS A C 1
ATOM 832 O O . LYS A 1 107 ? -18.172 -6.251 13.302 1.00 72.00 107 LYS A O 1
ATOM 837 N N . GLY A 1 108 ? -18.067 -4.361 12.083 1.00 69.44 108 GLY A N 1
ATOM 838 C CA . GLY A 1 108 ? -19.113 -4.720 11.121 1.00 69.44 108 GLY A CA 1
ATOM 839 C C . GLY A 1 108 ? -20.508 -4.854 11.740 1.00 69.44 108 GLY A C 1
ATOM 840 O O . GLY A 1 108 ? -21.346 -5.575 11.206 1.00 69.44 108 GLY A O 1
ATOM 841 N N . ARG A 1 109 ? -20.758 -4.212 12.888 1.00 76.25 109 ARG A N 1
ATOM 842 C CA . ARG A 1 109 ? -22.048 -4.247 13.585 1.00 76.25 109 ARG A CA 1
ATOM 843 C C . ARG A 1 109 ? -22.944 -3.116 13.092 1.00 76.25 109 ARG A C 1
ATOM 845 O O . ARG A 1 109 ? -22.494 -1.978 12.969 1.00 76.25 109 ARG A O 1
ATOM 852 N N . MET A 1 110 ? -24.207 -3.446 12.842 1.00 75.56 110 MET A N 1
ATOM 853 C CA . MET A 1 110 ? -25.249 -2.465 12.553 1.00 75.56 110 MET A CA 1
ATOM 854 C C . MET A 1 110 ? -25.701 -1.765 13.839 1.00 75.56 110 MET A C 1
ATOM 856 O O . MET A 1 110 ? -25.563 -2.311 14.936 1.00 75.56 110 MET A O 1
ATOM 860 N N . THR A 1 111 ? -26.231 -0.558 13.687 1.00 77.06 111 THR A N 1
ATOM 861 C CA . THR A 1 111 ? -26.990 0.156 14.715 1.00 77.06 111 THR A CA 1
ATOM 862 C C . THR A 1 111 ? -28.308 -0.570 15.008 1.00 77.06 111 THR A C 1
ATOM 864 O O . THR A 1 111 ? -28.750 -1.414 14.224 1.00 77.06 111 THR A O 1
ATOM 867 N N . ASP A 1 112 ? -28.965 -0.228 16.119 1.00 78.00 112 ASP A N 1
ATOM 868 C CA . ASP A 1 112 ? -30.221 -0.867 16.552 1.00 78.00 112 ASP A CA 1
ATOM 869 C C . ASP A 1 112 ? -31.365 -0.728 15.524 1.00 78.00 112 ASP A C 1
ATOM 871 O O . ASP A 1 112 ? -32.282 -1.545 15.498 1.00 78.00 112 ASP A O 1
ATOM 875 N N . ASP A 1 113 ? -31.297 0.273 14.639 1.00 83.12 113 ASP A N 1
ATOM 876 C CA . ASP A 1 113 ? -32.226 0.493 13.522 1.00 83.12 113 ASP A CA 1
ATOM 877 C C . ASP A 1 113 ? -31.792 -0.184 12.203 1.00 83.12 113 ASP A C 1
ATOM 879 O O . ASP A 1 113 ? -32.360 0.092 11.145 1.00 83.12 113 ASP A O 1
ATOM 883 N N . GLY A 1 114 ? -30.795 -1.075 12.248 1.00 79.00 114 GLY A N 1
ATOM 884 C CA . GLY A 1 114 ? -30.349 -1.885 11.110 1.00 79.00 114 GLY A CA 1
ATOM 885 C C . GLY A 1 114 ? -29.486 -1.142 10.085 1.00 79.00 114 GLY A C 1
ATOM 886 O O . GLY A 1 114 ? -29.329 -1.618 8.961 1.00 79.00 114 GLY A O 1
ATOM 887 N N . LYS A 1 115 ? -28.931 0.024 10.435 1.00 79.62 115 LYS A N 1
ATOM 888 C CA . LYS A 1 115 ? -28.058 0.809 9.549 1.00 79.62 115 LYS A CA 1
ATOM 889 C C . LYS A 1 115 ? -26.587 0.578 9.879 1.00 79.62 115 LYS A C 1
ATOM 891 O O . LYS A 1 115 ? -26.227 0.138 10.966 1.00 79.62 115 LYS A O 1
ATOM 896 N N . PHE A 1 116 ? -25.701 0.887 8.937 1.00 70.44 116 PHE A N 1
ATOM 897 C CA . PHE A 1 116 ? -24.281 0.992 9.267 1.00 70.44 116 PHE A CA 1
ATOM 898 C C . PHE A 1 116 ? -24.024 2.300 10.029 1.00 70.44 116 PHE A C 1
ATOM 900 O O . PHE A 1 116 ? -24.578 3.334 9.641 1.00 70.44 116 PHE A O 1
ATOM 907 N N . PRO A 1 117 ? -23.196 2.288 11.090 1.00 75.00 117 PRO A N 1
ATOM 908 C CA . PRO A 1 117 ? -22.837 3.513 11.791 1.00 75.00 117 PRO A CA 1
ATOM 909 C C . PRO A 1 117 ? -22.153 4.511 10.849 1.00 75.00 117 PRO A C 1
ATOM 911 O O . PRO A 1 117 ? -21.418 4.117 9.943 1.00 75.00 117 PRO A O 1
ATOM 914 N N . ALA A 1 118 ? -22.372 5.806 11.079 1.00 73.06 118 ALA A N 1
ATOM 915 C CA . ALA A 1 118 ? -21.772 6.854 10.262 1.00 73.06 118 ALA A CA 1
ATOM 916 C C . ALA A 1 118 ? -20.232 6.825 10.329 1.00 73.06 118 ALA A C 1
ATOM 918 O O . ALA A 1 118 ? -19.646 6.549 11.380 1.00 73.06 118 ALA A O 1
ATOM 919 N N . ALA A 1 119 ? -19.602 7.151 9.202 1.00 73.38 119 ALA A N 1
ATOM 920 C CA . ALA A 1 119 ? -18.179 7.443 9.093 1.00 73.38 119 ALA A CA 1
ATOM 921 C C . ALA A 1 119 ? -18.002 8.853 8.525 1.00 73.38 119 ALA A C 1
ATOM 923 O O . ALA A 1 119 ? -18.726 9.249 7.608 1.00 73.38 119 ALA A O 1
ATOM 924 N N . HIS A 1 120 ? -17.041 9.600 9.063 1.00 78.88 120 HIS A N 1
ATOM 925 C CA . HIS A 1 120 ? -16.700 10.937 8.579 1.00 78.88 120 HIS A CA 1
ATOM 926 C C . HIS A 1 120 ? -15.317 10.908 7.940 1.00 78.88 120 HIS A C 1
ATOM 928 O O . HIS A 1 120 ? -14.368 10.443 8.567 1.00 78.88 120 HIS A O 1
ATOM 934 N N . TYR A 1 121 ? -15.204 11.404 6.709 1.00 75.38 121 TYR A N 1
ATOM 935 C CA . TYR A 1 121 ? -13.975 11.355 5.918 1.00 75.38 121 TYR A CA 1
ATOM 936 C C . TYR A 1 121 ? -13.420 12.763 5.695 1.00 75.38 121 TYR A C 1
ATOM 938 O O . TYR A 1 121 ? -14.155 13.655 5.273 1.00 75.38 121 TYR A O 1
ATOM 946 N N . GLY A 1 122 ? -12.126 12.942 5.951 1.00 71.50 122 GLY A N 1
ATOM 947 C CA . GLY A 1 122 ? -11.340 14.101 5.537 1.00 71.50 122 GLY A CA 1
ATOM 948 C C . GLY A 1 122 ? -10.292 13.681 4.510 1.00 71.50 122 GLY A C 1
ATOM 949 O O . GLY A 1 122 ? -9.621 12.664 4.707 1.00 71.50 122 GLY A O 1
ATOM 950 N N . PHE A 1 123 ? -10.175 14.454 3.431 1.00 70.38 123 PHE A N 1
A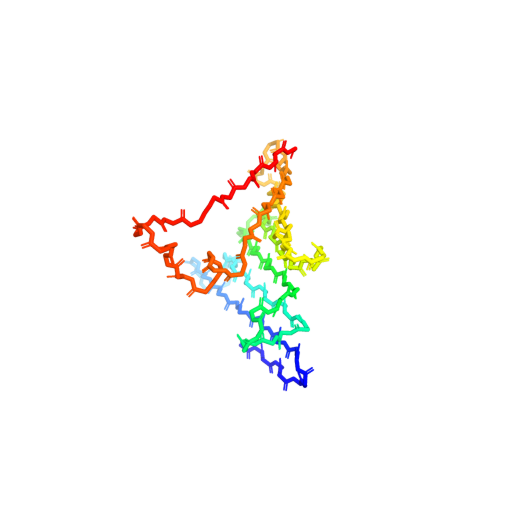TOM 951 C CA . PHE A 1 123 ? -9.222 14.240 2.342 1.00 70.38 123 PHE A CA 1
ATOM 952 C C . PHE A 1 123 ? -8.337 15.478 2.206 1.00 70.38 123 PHE A C 1
ATOM 954 O O . PHE A 1 123 ? -8.866 16.591 2.159 1.00 70.38 123 PHE A O 1
ATOM 961 N N . GLU A 1 124 ? -7.024 15.268 2.130 1.00 60.12 124 GLU A N 1
ATOM 962 C CA . GLU A 1 124 ? -6.003 16.298 1.881 1.00 60.12 124 GLU A CA 1
ATOM 963 C C . GLU A 1 124 ? -5.005 15.825 0.821 1.00 60.12 124 GLU A C 1
ATOM 965 O O . GLU A 1 124 ? -4.604 14.631 0.868 1.00 60.12 124 GL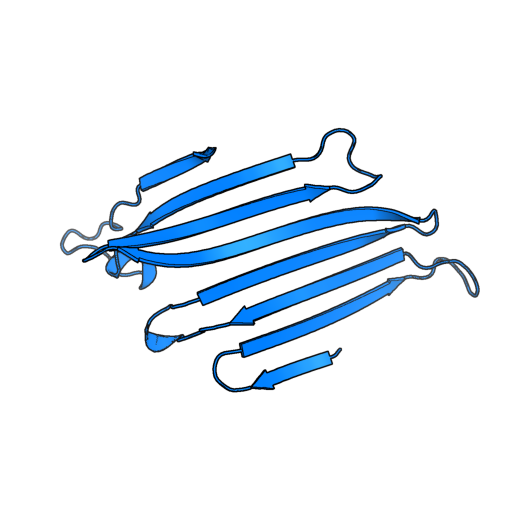U A O 1
#

pLDDT: mean 84.17, std 11.47, range [48.28, 97.75]

Radius of gyration: 18.84 Å; chains: 1; bounding box: 53×32×45 Å